Protein AF-A0A395HCI5-F1 (afdb_monomer_lite)

InterPro domains:
  IPR014030 Beta-ketoacyl synthase-like, N-terminal domain [PF00109] (26-85)
  IPR016039 Thiolase-like [G3DSA:3.40.47.10] (23-93)
  IPR016039 Thiolase-like [SSF53901] (26-80)
  IPR050091 Polyketide and Nonribosomal Peptide Biosynthesis Enzymes [PTHR43775] (27-81)

Structure (mmCIF, N/CA/C/O backbone):
data_AF-A0A395HCI5-F1
#
_entry.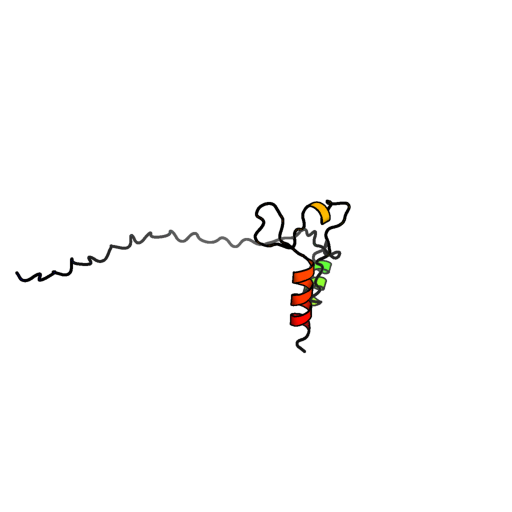id   AF-A0A395HCI5-F1
#
loop_
_atom_site.group_PDB
_atom_site.id
_atom_site.type_symbol
_atom_site.label_atom_id
_atom_site.label_alt_id
_atom_site.label_comp_id
_atom_site.label_asym_id
_atom_site.label_entity_id
_atom_site.label_seq_id
_atom_site.pdbx_PDB_ins_code
_atom_site.Cartn_x
_atom_site.Cartn_y
_atom_site.Cartn_z
_atom_site.occupancy
_atom_site.B_iso_or_equiv
_atom_site.auth_seq_id
_atom_site.auth_comp_id
_atom_site.auth_asym_id
_atom_site.auth_atom_id
_atom_site.pdbx_PDB_model_num
ATOM 1 N N . MET A 1 1 ? 12.997 -51.568 54.921 1.00 44.31 1 MET A N 1
ATOM 2 C CA . MET A 1 1 ? 13.385 -50.276 54.321 1.00 44.31 1 MET A CA 1
ATOM 3 C C . MET A 1 1 ? 12.325 -49.968 53.288 1.00 44.31 1 MET A C 1
ATOM 5 O O . MET A 1 1 ? 12.380 -50.505 52.194 1.00 44.31 1 MET A O 1
ATOM 9 N N . ASP A 1 2 ? 11.294 -49.250 53.714 1.00 44.75 2 ASP A N 1
ATOM 10 C CA . ASP A 1 2 ? 10.086 -48.969 52.940 1.00 44.75 2 ASP A CA 1
ATOM 11 C C . ASP A 1 2 ? 10.108 -47.467 52.633 1.00 44.75 2 ASP A C 1
ATOM 13 O O . ASP A 1 2 ? 10.044 -46.645 53.548 1.00 44.75 2 ASP A O 1
ATOM 17 N N . LEU A 1 3 ? 10.354 -47.103 51.373 1.00 50.44 3 LEU A N 1
ATOM 18 C CA . LEU A 1 3 ? 10.359 -45.711 50.922 1.00 50.44 3 LEU A CA 1
ATOM 19 C C . LEU A 1 3 ? 8.930 -45.321 50.532 1.00 50.44 3 LEU A C 1
ATOM 21 O O . LEU A 1 3 ? 8.613 -45.154 49.357 1.00 50.44 3 LEU A O 1
ATOM 25 N N . SER A 1 4 ? 8.069 -45.174 51.541 1.00 53.56 4 SER A N 1
ATOM 26 C CA . SER A 1 4 ? 6.770 -44.515 51.408 1.00 53.56 4 SER A CA 1
ATOM 27 C C . SER A 1 4 ? 7.006 -43.020 51.174 1.00 53.56 4 SER A C 1
ATOM 29 O O . SER A 1 4 ? 7.207 -42.233 52.099 1.00 53.56 4 SER A O 1
ATOM 31 N N . SER A 1 5 ? 7.097 -42.645 49.898 1.00 58.97 5 SER A N 1
ATOM 32 C CA . SER A 1 5 ? 7.238 -41.262 49.454 1.00 58.97 5 SER A CA 1
ATOM 33 C C . SER A 1 5 ? 5.872 -40.580 49.551 1.00 58.97 5 SER A C 1
ATOM 35 O O . SER A 1 5 ? 4.979 -40.822 48.741 1.00 58.97 5 SER A O 1
ATOM 37 N N . ALA A 1 6 ? 5.684 -39.768 50.590 1.00 57.91 6 ALA A N 1
ATOM 38 C CA . ALA A 1 6 ? 4.512 -38.915 50.729 1.00 57.91 6 ALA A CA 1
ATOM 39 C C . ALA A 1 6 ? 4.488 -37.881 49.585 1.00 57.91 6 ALA A C 1
ATOM 41 O O . ALA A 1 6 ? 5.503 -37.212 49.369 1.00 57.91 6 ALA A O 1
ATOM 42 N N . PRO A 1 7 ? 3.368 -37.689 48.861 1.00 54.69 7 PRO A N 1
ATOM 43 C CA . PRO A 1 7 ? 3.268 -36.576 47.933 1.00 54.69 7 PRO A CA 1
ATOM 44 C C . PRO A 1 7 ? 3.218 -35.281 48.746 1.00 54.69 7 PRO A C 1
ATOM 46 O O . PRO A 1 7 ? 2.261 -35.004 49.469 1.00 54.69 7 PRO A O 1
ATOM 49 N N . MET A 1 8 ? 4.296 -34.505 48.645 1.00 48.47 8 MET A N 1
ATOM 50 C CA . MET A 1 8 ? 4.367 -33.120 49.092 1.00 48.47 8 MET A CA 1
ATOM 51 C C . MET A 1 8 ? 3.127 -32.380 48.579 1.00 48.47 8 MET A C 1
ATOM 53 O O . MET A 1 8 ? 2.855 -32.374 47.378 1.00 48.47 8 MET A O 1
ATOM 57 N N . GLY A 1 9 ? 2.362 -31.806 49.509 1.00 50.69 9 GLY A N 1
ATOM 58 C CA . GLY A 1 9 ? 1.147 -31.063 49.219 1.00 50.69 9 GLY A CA 1
ATOM 59 C C . GLY A 1 9 ? 1.404 -29.984 48.175 1.00 50.69 9 GLY A C 1
ATOM 60 O O . GLY A 1 9 ? 2.193 -29.064 48.381 1.00 50.69 9 GLY A O 1
ATOM 61 N N . ASN A 1 10 ? 0.711 -30.098 47.052 1.00 56.78 10 ASN A N 1
ATOM 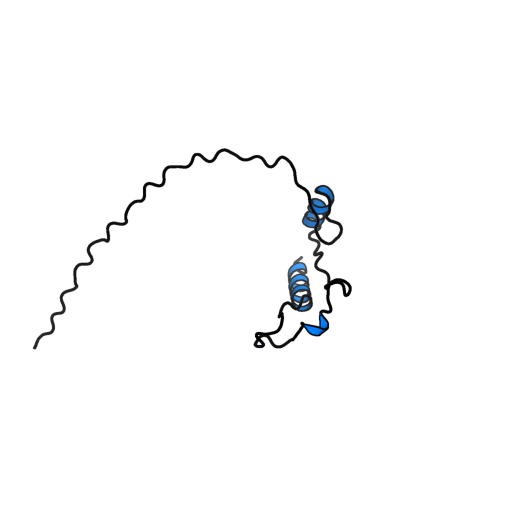62 C CA . ASN A 1 10 ? 0.531 -29.019 46.102 1.00 56.78 10 ASN A CA 1
ATOM 63 C C . ASN A 1 10 ? -0.501 -28.049 46.685 1.00 56.78 10 ASN A C 1
ATOM 65 O O . ASN A 1 10 ? -1.681 -28.075 46.346 1.00 56.78 10 ASN A O 1
ATOM 69 N N . SER A 1 11 ? -0.043 -27.178 47.588 1.00 63.81 11 SER A N 1
ATOM 70 C CA . SER A 1 11 ? -0.778 -25.955 47.901 1.00 63.81 11 SER A CA 1
ATOM 71 C C . SER A 1 11 ? -1.120 -25.268 46.576 1.00 63.81 11 SER A C 1
ATOM 73 O O . SER A 1 11 ? -0.215 -25.108 45.749 1.00 63.81 11 SER A O 1
ATOM 75 N N . PRO A 1 12 ? -2.374 -24.853 46.332 1.00 59.50 12 PRO A N 1
ATOM 76 C CA . PRO A 1 12 ? -2.644 -23.998 45.193 1.00 59.50 12 PRO A CA 1
ATOM 77 C C . PRO A 1 12 ? -1.795 -22.744 45.395 1.00 59.50 12 PRO A C 1
ATOM 79 O O . PRO A 1 12 ? -1.961 -22.029 46.385 1.00 59.50 12 PRO A O 1
ATOM 82 N N . GLN A 1 13 ? -0.832 -22.505 44.502 1.00 58.22 13 GLN A N 1
ATOM 83 C CA . GLN A 1 13 ? -0.223 -21.189 44.391 1.00 58.22 13 GLN A CA 1
ATOM 84 C C . GLN A 1 13 ? -1.390 -20.227 44.205 1.00 58.22 13 GLN A C 1
ATOM 86 O O . GLN A 1 13 ? -2.068 -20.284 43.179 1.00 58.22 13 GLN A O 1
ATOM 91 N N . SER A 1 14 ? -1.659 -19.402 45.221 1.00 62.88 14 SER A N 1
ATOM 92 C CA . SER A 1 14 ? -2.536 -18.250 45.078 1.00 62.88 14 SER A CA 1
ATOM 93 C C . SER A 1 14 ? -2.014 -17.466 43.888 1.00 62.88 14 SER A C 1
ATOM 95 O O . SER A 1 14 ? -1.003 -16.769 43.992 1.00 62.88 14 SER A O 1
ATOM 97 N N . ALA A 1 15 ? -2.675 -17.630 42.744 1.00 63.19 15 ALA A N 1
ATOM 98 C CA . ALA A 1 15 ? -2.505 -16.744 41.620 1.00 63.19 15 ALA A CA 1
ATOM 99 C C . ALA A 1 15 ? -2.821 -15.358 42.172 1.00 63.19 15 ALA A C 1
ATOM 101 O O . ALA A 1 15 ? -3.938 -15.098 42.623 1.00 63.19 15 ALA A O 1
ATOM 102 N N . LEU A 1 16 ? -1.803 -14.505 42.239 1.00 60.19 16 LEU A N 1
ATOM 103 C CA . LEU A 1 16 ? -1.985 -13.101 42.549 1.00 60.19 16 LEU A CA 1
ATOM 104 C C . LEU A 1 16 ? -2.952 -12.569 41.492 1.00 60.19 16 LEU A C 1
ATOM 106 O O . LEU A 1 16 ? -2.579 -12.404 40.332 1.00 60.19 16 LEU A O 1
ATOM 110 N N . SER A 1 17 ? -4.214 -12.383 41.876 1.00 66.31 17 SER A N 1
ATOM 111 C CA . SER A 1 17 ? -5.200 -11.753 41.014 1.00 66.31 17 SER A CA 1
ATOM 112 C C . SER A 1 17 ? -4.822 -10.283 40.940 1.00 66.31 17 SER A C 1
ATOM 114 O O . SER A 1 17 ? -5.137 -9.491 41.829 1.00 66.31 17 SER A O 1
ATOM 116 N N . LEU A 1 18 ? -4.039 -9.939 39.921 1.00 65.06 18 LEU A N 1
ATOM 117 C CA . LEU A 1 18 ? -3.799 -8.557 39.556 1.00 65.06 18 LEU A CA 1
ATOM 118 C C . LEU A 1 18 ? -5.125 -8.033 39.020 1.00 65.06 18 LEU A C 1
ATOM 120 O O . LEU A 1 18 ? -5.516 -8.335 37.893 1.00 65.06 18 LEU A O 1
ATOM 124 N N . SER A 1 19 ? -5.832 -7.268 39.845 1.00 63.50 19 SER A N 1
ATOM 125 C CA . SER A 1 19 ? -6.944 -6.443 39.396 1.00 63.50 19 SER A CA 1
ATOM 126 C C . SER A 1 19 ? -6.387 -5.441 38.389 1.00 63.50 19 SER A C 1
ATOM 128 O O . SER A 1 19 ? -5.890 -4.379 38.763 1.00 63.50 19 SER A O 1
ATOM 130 N N . ALA A 1 20 ? -6.401 -5.798 37.107 1.00 67.81 20 ALA A N 1
ATOM 131 C CA . ALA A 1 20 ? -6.149 -4.842 36.049 1.00 67.81 20 ALA A CA 1
ATOM 132 C C . ALA A 1 20 ? -7.278 -3.812 36.122 1.00 67.81 20 ALA A C 1
ATOM 134 O O . ALA A 1 20 ? -8.445 -4.144 35.907 1.00 67.81 20 ALA A O 1
ATOM 135 N N . THR A 1 21 ? -6.946 -2.572 36.480 1.00 72.19 21 THR A N 1
ATOM 136 C CA . THR A 1 21 ? -7.880 -1.456 36.351 1.00 72.19 21 THR A CA 1
ATOM 137 C C . THR A 1 21 ? -8.358 -1.441 34.901 1.00 72.19 21 THR A C 1
ATOM 139 O O . THR A 1 21 ? -7.506 -1.400 34.008 1.00 72.19 21 THR A O 1
ATOM 142 N N . PRO A 1 22 ? -9.672 -1.513 34.625 1.00 68.38 22 PRO A N 1
ATOM 143 C CA . PRO A 1 22 ? -10.152 -1.419 33.260 1.00 68.38 22 PRO A CA 1
ATOM 144 C C . PRO A 1 22 ? -9.776 -0.033 32.740 1.00 68.38 22 PRO A C 1
ATOM 146 O O . PRO A 1 22 ? -10.339 0.979 33.155 1.00 68.38 22 PRO A O 1
ATOM 149 N N . ILE A 1 23 ? -8.771 0.015 31.868 1.00 73.75 23 ILE A N 1
ATOM 150 C CA . ILE A 1 23 ? -8.454 1.212 31.103 1.00 73.75 23 ILE A CA 1
ATOM 151 C C . ILE A 1 23 ? -9.653 1.394 30.180 1.00 73.75 23 ILE A C 1
ATOM 153 O O . ILE A 1 23 ? -9.881 0.572 29.290 1.00 73.75 23 ILE A O 1
ATOM 157 N N . ALA A 1 24 ? -10.467 2.417 30.433 1.00 74.62 24 ALA A N 1
ATOM 158 C CA . ALA A 1 24 ? -11.499 2.809 29.492 1.00 74.62 24 ALA A CA 1
ATOM 159 C C . ALA A 1 24 ? -10.790 3.191 28.186 1.00 74.62 24 ALA A C 1
ATOM 161 O O . ALA A 1 24 ? -10.062 4.180 28.135 1.00 74.62 24 ALA A O 1
ATOM 162 N N . LEU A 1 25 ? -10.925 2.347 27.164 1.00 79.25 25 LEU A N 1
ATOM 163 C CA . LEU A 1 25 ? -10.334 2.582 25.855 1.00 79.25 25 LEU A CA 1
ATOM 164 C C . LEU A 1 25 ? -11.134 3.694 25.180 1.00 79.25 25 LEU A C 1
ATOM 166 O O . LEU A 1 25 ? -12.233 3.456 24.678 1.00 79.25 25 LEU A O 1
ATOM 170 N N . GLU A 1 26 ? -10.600 4.913 25.200 1.00 86.88 26 GLU A N 1
ATOM 171 C CA . GLU A 1 26 ? -11.139 5.999 24.388 1.00 86.88 26 GLU A CA 1
ATOM 172 C C . GLU A 1 26 ? -11.009 5.617 22.902 1.00 86.88 26 GLU A C 1
ATOM 174 O O . GLU A 1 26 ? -9.914 5.258 22.455 1.00 86.88 26 GLU A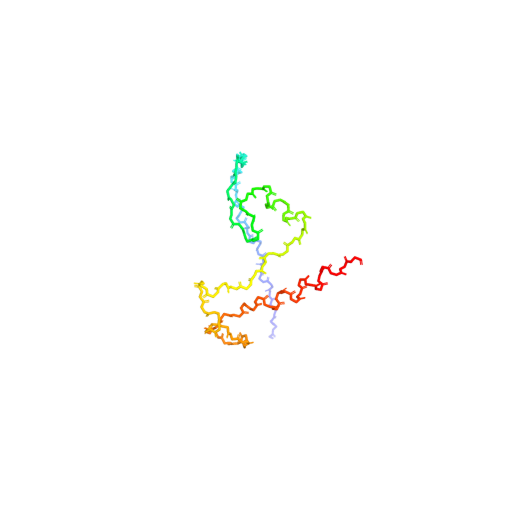 O 1
ATOM 179 N N . PRO A 1 27 ? -12.103 5.646 22.118 1.00 89.25 27 PRO A N 1
ATOM 180 C CA . PRO A 1 27 ? -12.039 5.316 20.702 1.00 89.25 27 PRO A CA 1
ATOM 181 C C . PRO A 1 27 ? -11.143 6.303 19.949 1.00 89.25 27 PRO A C 1
ATOM 183 O O . PRO A 1 27 ? -11.410 7.504 19.922 1.00 89.25 27 PRO A O 1
ATOM 186 N N . VAL A 1 28 ? -10.103 5.792 19.289 1.00 88.69 28 VAL A N 1
ATOM 187 C CA . VAL A 1 28 ? -9.239 6.592 18.414 1.00 88.69 28 VAL A CA 1
ATOM 188 C C . VAL A 1 28 ? -9.736 6.483 16.978 1.00 88.69 28 VAL A C 1
ATOM 190 O O . VAL A 1 28 ? -9.822 5.389 16.420 1.00 88.69 28 VAL A O 1
ATOM 193 N N . ALA A 1 29 ? -10.038 7.625 16.366 1.00 93.19 29 ALA A N 1
ATOM 194 C CA . ALA A 1 29 ? -10.396 7.700 14.957 1.00 93.19 29 ALA A CA 1
ATOM 195 C C . ALA A 1 29 ? -9.151 7.931 14.086 1.00 93.19 29 ALA A C 1
ATOM 197 O O . ALA A 1 29 ? -8.357 8.836 14.343 1.00 93.19 29 ALA A O 1
ATOM 198 N N . VAL A 1 30 ? -9.014 7.150 13.013 1.00 89.44 30 VAL A N 1
ATOM 199 C CA . VAL A 1 30 ? -8.035 7.413 11.950 1.00 89.44 30 VAL A CA 1
ATOM 200 C C . VAL A 1 30 ? -8.665 8.389 10.963 1.00 89.44 30 VAL A C 1
ATOM 202 O O . VAL A 1 30 ? -9.580 8.031 10.228 1.00 89.44 30 VAL A O 1
ATOM 205 N N . VAL A 1 31 ? -8.189 9.633 10.961 1.00 94.56 31 VAL A N 1
ATOM 206 C CA . VAL A 1 31 ? -8.741 10.713 10.119 1.00 94.56 31 VAL A CA 1
ATOM 207 C C . VAL A 1 31 ? -8.097 10.801 8.733 1.00 94.56 31 VAL A C 1
ATOM 209 O O . VAL A 1 31 ? -8.612 11.491 7.860 1.00 94.56 31 VAL A O 1
ATOM 212 N N . GLY A 1 32 ? -6.980 10.107 8.511 1.00 91.88 32 GLY A N 1
ATOM 213 C CA . GLY A 1 32 ? -6.282 10.096 7.230 1.00 91.88 32 GLY A CA 1
ATOM 214 C C . GLY A 1 32 ? -5.044 9.206 7.244 1.00 91.88 32 GLY A C 1
ATOM 215 O O . GLY A 1 32 ? -4.571 8.801 8.307 1.00 91.88 32 GLY A O 1
ATOM 216 N N . ILE A 1 33 ? -4.530 8.907 6.050 1.00 92.38 33 ILE A N 1
ATOM 217 C CA . ILE A 1 33 ? -3.329 8.096 5.822 1.00 92.38 33 ILE A CA 1
ATOM 218 C C . ILE A 1 33 ? -2.482 8.724 4.708 1.00 92.38 33 ILE A C 1
ATOM 220 O O . ILE A 1 33 ? -3.020 9.334 3.787 1.00 92.38 33 ILE A O 1
ATOM 224 N N . ALA A 1 34 ? -1.165 8.546 4.776 1.00 92.81 34 ALA A N 1
ATOM 225 C CA . ALA A 1 34 ? -0.229 8.866 3.702 1.00 92.81 34 ALA A CA 1
ATOM 226 C C . ALA A 1 34 ? 0.590 7.609 3.397 1.00 92.81 34 ALA A C 1
ATOM 228 O O . ALA A 1 34 ? 1.054 6.937 4.320 1.00 92.81 34 ALA A O 1
ATOM 229 N N . LEU A 1 35 ? 0.720 7.263 2.116 1.00 91.50 35 LEU A N 1
ATOM 230 C CA . LEU A 1 35 ? 1.184 5.948 1.681 1.00 91.50 35 LEU A CA 1
ATOM 231 C C . LEU A 1 35 ? 2.352 6.075 0.699 1.00 91.50 35 LEU A C 1
ATOM 233 O O . LEU A 1 35 ? 2.436 7.024 -0.074 1.00 91.50 35 LEU A O 1
ATOM 237 N N . LYS A 1 36 ? 3.264 5.101 0.730 1.00 91.25 36 LYS A N 1
ATOM 238 C CA . LYS A 1 36 ? 4.341 4.967 -0.257 1.00 91.25 36 LYS A CA 1
ATOM 239 C C . LYS A 1 36 ? 4.687 3.488 -0.412 1.00 91.25 36 LYS A C 1
ATOM 241 O O . LYS A 1 36 ? 5.628 2.992 0.205 1.00 91.25 36 LYS A O 1
ATOM 246 N N . PHE A 1 37 ? 3.869 2.779 -1.186 1.00 90.19 37 PHE A N 1
ATOM 247 C CA . PHE A 1 37 ? 4.008 1.341 -1.423 1.00 90.19 37 PHE A CA 1
ATOM 248 C C . PHE A 1 37 ? 4.559 1.044 -2.826 1.00 90.19 37 PHE A C 1
ATOM 250 O O . PHE A 1 37 ? 4.416 1.866 -3.735 1.00 90.19 37 PHE A O 1
ATOM 257 N N . PRO A 1 38 ? 5.202 -0.124 -3.022 1.00 88.31 38 PRO A N 1
ATOM 258 C CA . PRO A 1 38 ? 5.662 -0.561 -4.337 1.00 88.31 38 PRO A CA 1
ATOM 259 C C . PRO A 1 38 ? 4.497 -0.793 -5.310 1.00 88.31 38 PRO A C 1
ATOM 261 O O . PRO A 1 38 ? 3.408 -1.207 -4.910 1.00 88.31 38 PRO A O 1
ATOM 264 N N . GLY A 1 39 ? 4.764 -0.583 -6.602 1.00 87.94 39 GLY A N 1
ATOM 265 C CA . GLY A 1 39 ? 3.777 -0.719 -7.679 1.00 87.94 39 GLY A CA 1
ATOM 266 C C . GLY A 1 39 ? 2.787 0.443 -7.763 1.00 87.94 39 GLY A C 1
ATOM 267 O O . GLY A 1 39 ? 1.599 0.208 -7.971 1.00 87.94 39 GLY A O 1
ATOM 268 N N . ASP A 1 40 ? 3.297 1.666 -7.592 1.00 87.62 40 ASP A N 1
ATOM 269 C CA . ASP A 1 40 ? 2.572 2.935 -7.762 1.00 87.62 40 ASP A CA 1
ATOM 270 C C . ASP A 1 40 ? 1.370 3.116 -6.816 1.00 87.62 40 ASP A C 1
ATOM 272 O O . ASP A 1 40 ? 0.412 3.822 -7.115 1.00 87.62 40 ASP A O 1
ATOM 276 N N . ALA A 1 41 ? 1.420 2.479 -5.641 1.00 93.25 41 ALA A N 1
ATOM 277 C CA . ALA A 1 41 ? 0.426 2.624 -4.579 1.00 93.25 41 ALA A CA 1
ATOM 278 C C . ALA A 1 41 ? 0.839 3.724 -3.581 1.00 93.25 41 ALA A C 1
ATOM 280 O O . ALA A 1 41 ? 1.116 3.473 -2.405 1.00 93.25 41 ALA A O 1
ATOM 281 N N . ASP A 1 42 ? 0.925 4.959 -4.071 1.00 94.69 42 ASP A N 1
ATOM 282 C CA . ASP A 1 42 ? 1.261 6.160 -3.292 1.00 94.69 42 ASP A CA 1
ATOM 283 C C . ASP A 1 42 ? 0.032 6.987 -2.865 1.00 94.69 42 ASP A C 1
ATOM 285 O O . ASP A 1 42 ? 0.148 7.947 -2.104 1.00 94.69 42 ASP A O 1
ATOM 289 N N . THR A 1 43 ? -1.162 6.568 -3.286 1.00 94.31 43 THR A N 1
ATOM 290 C CA . THR A 1 43 ? -2.452 7.152 -2.899 1.00 94.31 43 THR A CA 1
ATOM 291 C C . THR A 1 43 ? -3.366 6.092 -2.273 1.00 94.31 43 THR A C 1
ATOM 293 O O . THR A 1 43 ? -3.233 4.903 -2.591 1.00 94.31 43 THR A O 1
ATOM 296 N N . PRO A 1 44 ? -4.308 6.478 -1.388 1.00 94.25 44 PRO A N 1
ATOM 297 C CA . PRO A 1 44 ? -5.294 5.553 -0.823 1.00 94.25 44 PRO A CA 1
ATOM 298 C C . PRO A 1 44 ? -6.085 4.789 -1.892 1.00 94.25 44 PRO A C 1
ATOM 300 O O . PRO A 1 44 ? -6.309 3.586 -1.760 1.00 94.25 44 PRO A O 1
ATOM 303 N N . GLU A 1 45 ? -6.462 5.465 -2.978 1.00 94.38 45 GLU A N 1
ATOM 304 C CA . GLU A 1 45 ? -7.222 4.890 -4.086 1.00 94.38 45 GLU A CA 1
ATOM 305 C C . GLU A 1 45 ? -6.397 3.847 -4.846 1.00 94.38 45 GLU A C 1
ATOM 307 O O . GLU A 1 45 ? -6.884 2.744 -5.112 1.00 94.38 45 GLU A O 1
ATOM 312 N N . ALA A 1 46 ? -5.135 4.162 -5.164 1.00 94.31 46 ALA A N 1
ATOM 313 C CA . ALA A 1 46 ? -4.237 3.226 -5.836 1.00 94.31 46 ALA A CA 1
ATOM 314 C C . ALA A 1 46 ? -3.936 2.003 -4.958 1.00 94.31 46 ALA A C 1
ATOM 316 O O . ALA A 1 46 ? -3.925 0.874 -5.453 1.00 94.31 46 ALA A O 1
ATOM 317 N N . PHE A 1 47 ? -3.757 2.208 -3.651 1.00 93.31 47 PHE A N 1
ATOM 318 C CA . PHE A 1 47 ? -3.554 1.128 -2.690 1.00 93.31 47 PHE A CA 1
ATOM 319 C C . PHE 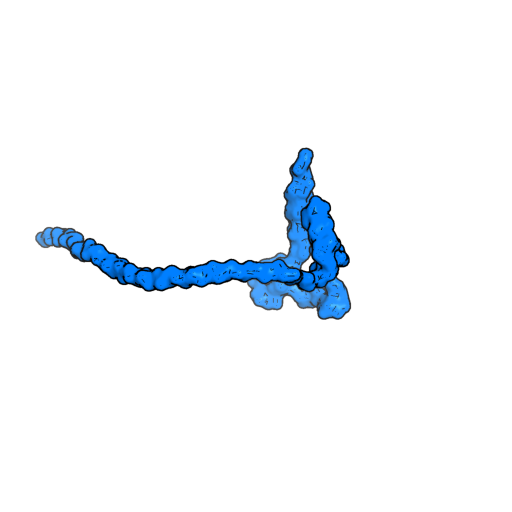A 1 47 ? -4.768 0.195 -2.598 1.00 93.31 47 PHE A C 1
ATOM 321 O O . PHE A 1 47 ? -4.620 -1.022 -2.710 1.00 93.31 47 PHE A O 1
ATOM 328 N N . TRP A 1 48 ? -5.981 0.737 -2.475 1.00 94.12 48 TRP A N 1
ATOM 329 C CA . TRP A 1 48 ? -7.202 -0.076 -2.477 1.00 94.12 48 TRP A CA 1
ATOM 330 C C . TRP A 1 48 ? -7.424 -0.816 -3.783 1.00 94.12 48 TRP A C 1
ATOM 332 O O . TRP A 1 48 ? -7.775 -1.995 -3.753 1.00 94.12 48 TRP A O 1
ATOM 342 N N . LYS A 1 49 ? -7.147 -0.184 -4.924 1.00 94.75 49 LYS A N 1
ATOM 343 C CA . LYS A 1 49 ? -7.201 -0.873 -6.212 1.00 94.75 49 LYS A CA 1
ATOM 344 C C . LYS A 1 49 ? -6.211 -2.041 -6.268 1.00 94.75 49 LYS A C 1
ATOM 346 O O . LYS A 1 49 ? -6.581 -3.121 -6.710 1.00 94.75 49 LYS A O 1
ATOM 351 N N . LEU A 1 50 ? -4.980 -1.852 -5.789 1.00 93.19 50 LEU A N 1
ATOM 352 C CA . LEU A 1 50 ? -3.963 -2.906 -5.742 1.00 93.19 50 LEU A CA 1
ATOM 353 C C . LEU A 1 50 ? -4.432 -4.119 -4.927 1.00 93.19 50 LEU A C 1
ATOM 355 O O . LEU A 1 50 ? -4.252 -5.251 -5.380 1.00 93.19 50 LEU A O 1
ATOM 359 N N . LEU A 1 51 ? -5.052 -3.888 -3.765 1.00 92.94 51 LEU A N 1
ATOM 360 C CA . LEU A 1 51 ? -5.580 -4.966 -2.925 1.00 92.94 51 LEU A CA 1
ATOM 361 C C . LEU A 1 51 ? -6.766 -5.685 -3.567 1.00 92.94 51 LEU A C 1
ATOM 363 O O . LEU A 1 51 ? -6.807 -6.912 -3.553 1.00 92.94 51 LEU A O 1
ATOM 367 N N . LEU A 1 52 ? -7.712 -4.936 -4.141 1.00 95.75 52 LEU A N 1
ATOM 368 C CA . LEU A 1 52 ? -8.872 -5.507 -4.830 1.00 95.75 52 LEU A CA 1
ATOM 369 C C . LEU A 1 52 ? -8.456 -6.338 -6.048 1.00 95.75 52 LEU A C 1
ATOM 371 O O . LEU A 1 52 ? -9.032 -7.395 -6.294 1.00 95.75 52 LEU A O 1
ATOM 375 N N . ASP A 1 53 ? -7.430 -5.889 -6.772 1.00 93.88 53 ASP A N 1
ATOM 376 C CA . ASP A 1 53 ? -6.864 -6.609 -7.913 1.00 93.88 53 ASP A CA 1
ATOM 377 C C . ASP A 1 53 ? -5.994 -7.815 -7.484 1.00 93.88 53 ASP A C 1
ATOM 379 O O . ASP A 1 53 ? -5.559 -8.583 -8.342 1.00 93.88 53 ASP A O 1
ATOM 383 N N . GLY A 1 54 ? -5.686 -7.975 -6.187 1.00 91.25 54 GLY A N 1
ATOM 384 C CA . GLY A 1 54 ? -4.846 -9.064 -5.669 1.00 91.25 54 GLY A CA 1
ATOM 385 C C . GLY A 1 54 ? -3.417 -9.068 -6.223 1.00 91.25 54 GLY A C 1
ATOM 386 O O . GLY A 1 54 ? -2.794 -10.123 -6.345 1.00 91.25 54 GLY A O 1
ATOM 387 N N . ARG A 1 55 ? -2.892 -7.904 -6.623 1.00 91.31 55 ARG A N 1
ATOM 388 C CA . ARG A 1 55 ? -1.610 -7.810 -7.336 1.00 91.31 55 ARG A CA 1
ATOM 389 C C . ARG A 1 55 ? -0.423 -7.904 -6.380 1.00 91.31 55 ARG A C 1
ATOM 391 O O . ARG A 1 55 ? -0.333 -7.160 -5.408 1.00 91.31 55 ARG A O 1
ATOM 398 N N . CYS A 1 56 ? 0.546 -8.750 -6.723 1.00 87.88 56 CYS A N 1
ATOM 399 C CA . CYS A 1 56 ? 1.855 -8.773 -6.074 1.00 87.88 56 CYS A CA 1
ATOM 400 C C . CYS A 1 56 ? 2.787 -7.747 -6.730 1.00 87.88 56 CYS A C 1
ATOM 402 O O . CYS A 1 56 ? 3.033 -7.814 -7.934 1.00 87.88 56 CYS A O 1
ATOM 404 N N . THR A 1 57 ? 3.321 -6.812 -5.944 1.00 90.62 57 THR A N 1
ATOM 405 C CA . THR A 1 57 ? 4.242 -5.762 -6.421 1.00 90.62 57 THR A CA 1
ATOM 406 C C . THR A 1 57 ? 5.676 -5.959 -5.939 1.00 90.62 57 THR A C 1
ATOM 408 O O . THR A 1 57 ? 6.493 -5.044 -6.006 1.00 90.62 57 THR A O 1
ATOM 411 N N . VAL A 1 58 ? 6.007 -7.167 -5.474 1.00 87.75 58 VAL A N 1
ATOM 412 C CA . VAL A 1 58 ? 7.371 -7.531 -5.084 1.00 87.75 58 VAL A CA 1
ATOM 413 C C . VAL A 1 58 ? 8.261 -7.564 -6.326 1.00 87.75 58 VAL A C 1
ATOM 415 O O . VAL A 1 58 ? 8.110 -8.418 -7.203 1.00 87.75 58 VAL A O 1
ATOM 418 N N . THR A 1 59 ? 9.213 -6.639 -6.386 1.00 83.94 59 THR A N 1
ATOM 419 C CA . THR A 1 59 ? 10.235 -6.575 -7.433 1.00 83.94 59 THR A CA 1
ATOM 420 C C . THR A 1 59 ? 11.588 -7.005 -6.892 1.00 83.94 59 THR A C 1
ATOM 422 O O . THR A 1 59 ? 11.814 -7.028 -5.682 1.00 83.94 59 THR A O 1
ATOM 425 N N . ASP A 1 60 ? 12.508 -7.315 -7.801 1.00 82.56 60 ASP A N 1
ATOM 426 C CA . ASP A 1 60 ? 13.903 -7.499 -7.415 1.00 82.56 60 ASP A CA 1
ATOM 427 C C . ASP A 1 60 ? 14.469 -6.164 -6.914 1.00 82.56 60 ASP A C 1
ATOM 429 O O . ASP A 1 60 ? 13.948 -5.087 -7.236 1.00 82.56 60 ASP A O 1
ATOM 433 N N . VAL A 1 61 ? 15.509 -6.227 -6.081 1.00 83.31 61 VAL A N 1
ATOM 434 C CA . VAL A 1 61 ? 16.096 -5.006 -5.526 1.00 83.31 61 VAL A CA 1
ATOM 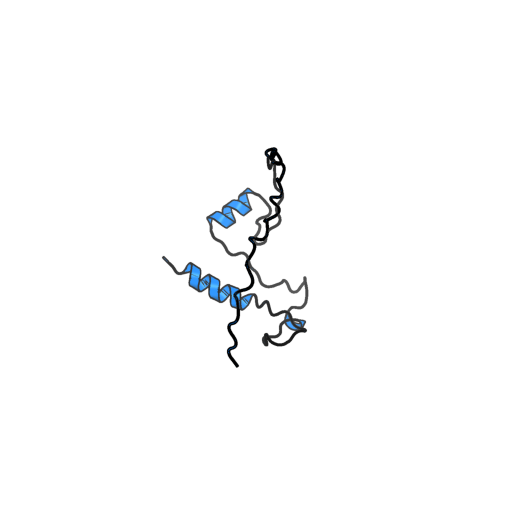435 C C . VAL A 1 61 ? 16.764 -4.220 -6.660 1.00 83.31 61 VAL A C 1
ATOM 437 O O . VAL A 1 61 ? 17.599 -4.785 -7.371 1.00 83.31 61 VAL A O 1
ATOM 440 N N . PRO A 1 62 ? 16.440 -2.925 -6.835 1.00 82.75 62 PRO A N 1
ATOM 441 C CA . PRO A 1 62 ? 17.082 -2.101 -7.848 1.00 82.75 62 PRO A CA 1
ATOM 442 C C . PRO A 1 62 ? 18.607 -2.070 -7.655 1.00 82.75 62 PRO A C 1
ATOM 444 O O . PRO A 1 62 ? 19.059 -1.885 -6.521 1.00 82.75 62 PRO A O 1
ATOM 447 N N . PRO A 1 63 ? 19.408 -2.178 -8.733 1.00 79.94 63 PRO A N 1
ATOM 448 C CA . PRO A 1 63 ? 20.871 -2.192 -8.637 1.00 79.94 63 PRO A CA 1
ATOM 449 C C . PRO A 1 63 ? 21.444 -0.880 -8.083 1.00 79.94 63 PRO A C 1
ATOM 451 O O . PRO A 1 63 ? 22.532 -0.875 -7.517 1.00 79.94 63 PRO A O 1
ATOM 454 N N . ASP A 1 64 ? 20.688 0.213 -8.211 1.00 85.44 64 ASP A N 1
ATOM 455 C CA . ASP A 1 64 ? 21.000 1.528 -7.646 1.00 85.44 64 ASP A CA 1
ATOM 456 C C . ASP A 1 64 ? 20.905 1.562 -6.108 1.00 85.44 64 ASP A C 1
ATOM 458 O O . ASP A 1 64 ? 21.576 2.361 -5.462 1.00 85.44 64 ASP A O 1
ATOM 462 N N . ARG A 1 65 ? 20.120 0.666 -5.485 1.00 84.31 65 ARG A N 1
ATOM 463 C CA . ARG A 1 65 ? 19.987 0.627 -4.020 1.00 84.31 65 ARG A CA 1
ATOM 464 C C . ARG A 1 65 ? 21.216 -0.001 -3.365 1.00 84.31 65 ARG A C 1
ATOM 466 O O . ARG A 1 65 ? 21.770 0.562 -2.425 1.00 84.31 65 ARG A O 1
ATOM 473 N N . TRP A 1 66 ? 21.590 -1.194 -3.831 1.00 79.75 66 TRP A N 1
ATOM 474 C CA . TRP A 1 66 ? 22.793 -1.926 -3.433 1.00 79.75 66 TRP A CA 1
ATOM 475 C C . TRP A 1 66 ? 23.047 -3.121 -4.358 1.00 79.75 66 TRP A C 1
ATOM 477 O O . TRP A 1 66 ? 22.134 -3.646 -4.999 1.00 79.75 66 TRP A O 1
ATOM 487 N N . ASN A 1 67 ? 24.289 -3.611 -4.378 1.00 76.88 67 ASN A N 1
ATOM 488 C CA . ASN A 1 67 ? 24.664 -4.779 -5.170 1.00 76.88 67 ASN A CA 1
ATOM 489 C C . ASN A 1 67 ? 24.230 -6.086 -4.483 1.00 76.88 67 ASN A C 1
ATOM 491 O O . ASN A 1 67 ? 24.905 -6.586 -3.588 1.00 76.88 67 ASN A O 1
ATOM 495 N N . VAL A 1 68 ? 23.103 -6.652 -4.920 1.00 69.81 68 VAL A N 1
ATOM 496 C CA . VAL A 1 68 ? 22.540 -7.905 -4.377 1.00 69.81 68 VAL A CA 1
ATOM 497 C C . VAL A 1 68 ? 23.477 -9.099 -4.573 1.00 69.81 68 VAL A C 1
ATOM 499 O O . VAL A 1 68 ? 23.558 -9.959 -3.701 1.00 69.81 68 VAL A O 1
ATOM 502 N N . ASN A 1 69 ? 24.229 -9.136 -5.676 1.00 67.25 69 ASN A N 1
ATOM 503 C CA . ASN A 1 69 ? 25.113 -10.256 -6.008 1.00 67.25 69 ASN A CA 1
ATOM 504 C C . ASN A 1 69 ? 26.286 -10.398 -5.023 1.00 67.25 69 ASN A C 1
ATOM 506 O O . ASN A 1 69 ? 26.901 -11.453 -4.940 1.00 67.25 69 ASN A O 1
ATOM 510 N N . THR A 1 70 ? 26.604 -9.343 -4.269 1.00 65.31 70 THR A N 1
ATOM 511 C CA . THR A 1 70 ? 27.637 -9.378 -3.225 1.00 65.31 70 THR A CA 1
ATOM 512 C C . THR A 1 70 ? 27.139 -9.992 -1.911 1.00 65.31 70 THR A C 1
ATOM 514 O O . THR A 1 70 ? 27.957 -10.444 -1.119 1.00 65.31 70 THR A O 1
ATOM 517 N N . PHE A 1 71 ? 25.823 -10.027 -1.672 1.00 65.56 71 PHE A N 1
ATOM 518 C CA . PHE A 1 71 ? 25.238 -10.422 -0.378 1.00 65.56 71 PHE A CA 1
ATOM 519 C C . PHE A 1 71 ? 24.307 -11.636 -0.442 1.00 65.56 71 PHE A C 1
ATOM 521 O O . PHE A 1 71 ? 23.891 -12.142 0.603 1.00 65.56 71 PHE A O 1
ATOM 528 N N . TYR A 1 72 ? 23.965 -12.088 -1.648 1.00 65.38 72 TYR A N 1
ATOM 529 C CA . TYR A 1 72 ? 23.190 -13.299 -1.858 1.00 65.38 72 TYR A CA 1
ATOM 530 C C . TYR A 1 72 ? 24.106 -14.524 -1.808 1.00 65.38 72 TYR A C 1
ATOM 532 O O . TYR A 1 72 ? 25.045 -14.639 -2.596 1.00 65.38 72 TYR A O 1
ATOM 540 N N . HIS A 1 73 ? 23.804 -15.456 -0.908 1.00 60.53 73 HIS A N 1
ATOM 541 C CA . HIS A 1 73 ? 24.426 -16.773 -0.880 1.00 60.53 73 HIS A CA 1
ATOM 542 C C . HIS A 1 73 ? 23.311 -17.828 -0.792 1.00 60.53 73 HIS A C 1
ATOM 544 O O . HIS A 1 73 ? 22.438 -17.696 0.062 1.00 60.53 73 HIS A O 1
ATOM 550 N N . PRO A 1 74 ? 23.308 -18.864 -1.649 1.00 64.94 74 PRO A N 1
ATOM 551 C CA . PRO A 1 74 ? 22.237 -19.866 -1.696 1.00 64.94 74 PRO A CA 1
ATOM 552 C C . PRO A 1 74 ? 22.277 -20.871 -0.530 1.00 64.94 74 PRO A C 1
ATOM 554 O O . PRO A 1 74 ? 21.366 -21.681 -0.394 1.00 64.94 74 PRO A O 1
ATOM 557 N N . ASP A 1 75 ? 23.343 -20.858 0.274 1.00 63.81 75 ASP A N 1
ATOM 558 C CA . ASP A 1 75 ? 23.528 -21.754 1.422 1.00 63.81 75 ASP A CA 1
ATOM 559 C C . ASP A 1 75 ? 22.910 -21.145 2.695 1.00 63.81 75 ASP A C 1
ATOM 561 O O . ASP A 1 75 ? 23.487 -20.180 3.209 1.00 63.81 75 ASP A O 1
ATOM 565 N N . PRO A 1 76 ? 21.792 -21.693 3.212 1.00 61.62 76 PRO A N 1
ATOM 566 C CA . PRO A 1 76 ? 21.082 -21.181 4.385 1.00 61.62 76 PRO A CA 1
ATOM 567 C C . PRO A 1 76 ? 21.882 -21.269 5.695 1.00 61.62 76 PRO A C 1
ATOM 569 O O . PRO A 1 76 ? 21.551 -20.574 6.656 1.00 61.62 76 PRO A O 1
ATOM 572 N N . ASP A 1 77 ? 22.944 -22.079 5.748 1.00 62.22 77 ASP A N 1
ATOM 573 C CA . ASP A 1 77 ? 23.723 -22.311 6.971 1.00 62.22 77 ASP A CA 1
ATOM 574 C C . ASP A 1 77 ? 24.853 -21.283 7.163 1.00 62.22 77 ASP A C 1
ATOM 576 O O . ASP A 1 77 ? 25.549 -21.263 8.186 1.00 62.22 77 ASP A O 1
ATOM 580 N N . ARG A 1 78 ? 25.027 -20.369 6.199 1.00 57.66 78 ARG A N 1
ATOM 581 C CA . ARG A 1 78 ? 26.041 -19.317 6.259 1.00 57.66 78 ARG A CA 1
ATOM 582 C C . ARG A 1 78 ? 25.518 -18.084 7.007 1.00 57.66 78 ARG A C 1
ATOM 584 O O . ARG A 1 78 ? 24.684 -17.330 6.516 1.00 57.66 78 ARG A O 1
ATOM 591 N N . HIS A 1 79 ? 26.041 -17.859 8.210 1.00 57.19 79 HIS A N 1
ATOM 592 C CA . HIS A 1 79 ? 25.582 -16.820 9.148 1.00 57.19 79 HIS A CA 1
ATOM 593 C C . HIS A 1 79 ? 25.926 -15.368 8.725 1.00 57.19 79 HIS A C 1
ATOM 595 O O . HIS A 1 79 ? 25.468 -14.415 9.356 1.00 57.19 79 HIS A O 1
ATOM 601 N N . ASP A 1 80 ? 26.750 -15.183 7.687 1.00 58.34 80 ASP A N 1
ATOM 602 C CA . ASP A 1 80 ? 27.232 -13.880 7.197 1.00 58.34 80 ASP A CA 1
ATOM 603 C C . ASP A 1 80 ? 26.469 -13.355 5.959 1.00 58.34 80 ASP A C 1
ATOM 605 O O . ASP A 1 80 ? 26.804 -12.287 5.447 1.00 58.34 80 ASP A O 1
ATOM 609 N N . SER A 1 81 ? 25.446 -14.078 5.483 1.00 51.72 81 SER A N 1
ATOM 610 C CA . SER A 1 81 ? 24.781 -13.820 4.199 1.00 51.72 81 SER A CA 1
ATOM 611 C C . SER A 1 81 ? 23.258 -13.710 4.346 1.00 51.72 81 SER A C 1
ATOM 613 O O . SER A 1 81 ? 22.643 -14.367 5.183 1.00 51.72 81 SER A O 1
ATOM 615 N N . SER A 1 82 ? 22.628 -12.838 3.553 1.00 50.41 82 SER A N 1
ATOM 616 C CA . SER A 1 82 ? 21.174 -12.634 3.603 1.00 50.41 82 SER A CA 1
ATOM 617 C C . SER A 1 82 ? 20.452 -13.682 2.750 1.00 50.41 82 SER A C 1
ATOM 619 O O . SER A 1 82 ? 20.522 -13.638 1.527 1.00 50.41 82 SER A O 1
ATOM 621 N N . HIS A 1 83 ? 19.700 -14.576 3.396 1.00 55.00 83 HIS A N 1
ATOM 622 C CA . HIS A 1 83 ? 18.975 -15.708 2.775 1.00 55.00 83 HIS A CA 1
ATOM 623 C C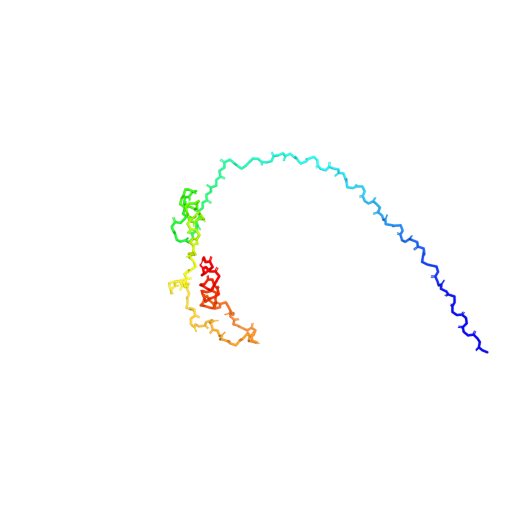 . HIS A 1 83 ? 17.671 -15.347 2.054 1.00 55.00 83 HIS A C 1
ATOM 625 O O . HIS A 1 83 ? 16.919 -16.223 1.633 1.00 55.00 83 HIS A O 1
ATOM 631 N N . GLN A 1 84 ? 17.337 -14.061 1.957 1.00 50.97 84 GLN A N 1
ATOM 632 C CA . GLN A 1 84 ? 16.080 -13.613 1.359 1.00 50.97 84 GLN A CA 1
ATOM 633 C C . GLN A 1 84 ? 16.199 -13.643 -0.170 1.00 50.97 84 GLN A C 1
ATOM 635 O O . GLN A 1 84 ? 16.421 -12.617 -0.813 1.00 50.97 84 GLN A O 1
ATOM 640 N N . ASP A 1 85 ? 16.055 -14.834 -0.750 1.00 56.28 85 ASP A N 1
ATOM 641 C CA . ASP A 1 85 ? 15.855 -14.984 -2.185 1.00 56.28 85 ASP A CA 1
ATOM 642 C C . ASP A 1 85 ? 14.429 -14.566 -2.561 1.00 56.28 85 ASP A C 1
ATOM 644 O O . ASP A 1 85 ? 13.459 -15.307 -2.364 1.00 56.28 85 ASP A O 1
ATOM 648 N N . ILE A 1 86 ? 14.292 -13.368 -3.124 1.00 56.50 86 ILE A N 1
ATOM 649 C CA . ILE A 1 86 ? 13.015 -12.867 -3.646 1.00 56.50 86 ILE A CA 1
ATOM 650 C C . ILE A 1 86 ? 12.460 -13.812 -4.737 1.00 56.50 86 ILE A C 1
ATOM 652 O O . ILE A 1 86 ? 11.240 -13.891 -4.915 1.00 56.50 86 ILE A O 1
ATOM 656 N N . MET A 1 87 ? 13.308 -14.596 -5.417 1.00 52.94 87 MET A N 1
ATOM 657 C CA . MET A 1 87 ? 12.874 -15.532 -6.459 1.00 52.94 87 MET A CA 1
ATOM 658 C C . MET A 1 87 ? 12.116 -16.742 -5.899 1.00 52.94 87 MET A C 1
ATOM 660 O O . MET A 1 87 ? 11.104 -17.147 -6.475 1.00 52.94 87 MET A O 1
ATOM 664 N N . THR A 1 88 ? 12.518 -17.270 -4.738 1.00 53.91 88 THR A N 1
ATOM 665 C CA . THR A 1 88 ? 11.839 -18.419 -4.106 1.00 53.91 88 THR A CA 1
ATOM 666 C C . THR A 1 88 ? 10.415 -18.060 -3.663 1.00 53.91 88 THR A C 1
ATOM 668 O O . THR A 1 88 ? 9.495 -18.875 -3.763 1.00 53.91 88 THR A O 1
ATOM 671 N N . LEU A 1 89 ? 10.182 -16.806 -3.259 1.00 54.47 89 LEU A N 1
ATOM 672 C CA . LEU A 1 89 ? 8.846 -16.315 -2.900 1.00 54.47 89 LEU A CA 1
ATOM 673 C C . LEU A 1 89 ? 7.930 -16.129 -4.124 1.00 54.47 89 LEU A C 1
ATOM 675 O O . LEU A 1 89 ? 6.733 -16.419 -4.039 1.00 54.47 89 LEU A O 1
ATOM 679 N N . LYS A 1 90 ? 8.475 -15.723 -5.282 1.00 53.78 90 LYS A N 1
ATOM 680 C CA . LYS A 1 90 ? 7.716 -15.623 -6.546 1.00 53.78 90 LYS A CA 1
ATOM 681 C C . LYS A 1 90 ? 7.216 -16.994 -7.035 1.00 53.78 90 LYS A C 1
ATOM 683 O O . LYS A 1 90 ? 6.102 -17.080 -7.562 1.00 53.78 90 LYS A O 1
ATOM 688 N N . GLN A 1 91 ? 7.981 -18.069 -6.807 1.00 54.41 91 GLN A N 1
ATOM 689 C CA . GLN A 1 91 ? 7.587 -19.438 -7.172 1.00 54.41 91 GLN A CA 1
ATOM 690 C C . GLN A 1 91 ? 6.356 -19.910 -6.372 1.00 54.41 91 GLN A C 1
ATOM 692 O O . GLN A 1 91 ? 5.394 -20.407 -6.958 1.00 54.41 91 GLN A O 1
ATOM 697 N N . SER A 1 92 ? 6.339 -19.696 -5.051 1.00 49.41 92 SER A N 1
ATOM 698 C CA . SER A 1 92 ? 5.238 -20.138 -4.178 1.00 49.41 92 SER A CA 1
ATOM 699 C C . SER A 1 92 ? 3.945 -19.337 -4.374 1.00 49.41 92 SER A C 1
ATOM 701 O O . SER A 1 92 ? 2.856 -19.912 -4.339 1.00 49.41 92 SER A O 1
ATOM 703 N N . LEU A 1 93 ? 4.033 -18.029 -4.647 1.00 52.88 93 LEU A N 1
ATOM 704 C CA . LEU A 1 93 ? 2.841 -17.204 -4.887 1.00 52.88 93 LEU A CA 1
ATOM 705 C C . LEU A 1 93 ? 2.165 -17.527 -6.235 1.00 52.88 93 LEU A C 1
ATOM 707 O O . LEU A 1 93 ? 0.941 -17.442 -6.355 1.00 52.88 93 LEU A O 1
ATOM 711 N N . THR A 1 94 ? 2.942 -17.971 -7.230 1.00 51.00 94 THR A N 1
ATOM 712 C CA . THR A 1 94 ? 2.415 -18.431 -8.528 1.00 51.00 94 THR A CA 1
ATOM 713 C C . THR A 1 94 ? 1.599 -19.722 -8.381 1.00 51.00 94 THR A C 1
ATOM 715 O O . THR A 1 94 ? 0.548 -19.853 -9.004 1.00 51.00 94 THR A O 1
ATOM 718 N N . VAL A 1 95 ? 2.013 -20.647 -7.505 1.00 53.50 95 VAL A N 1
ATOM 719 C CA . VAL A 1 95 ? 1.272 -21.899 -7.243 1.00 53.50 95 VAL A CA 1
ATOM 720 C C . VAL A 1 95 ? -0.012 -21.644 -6.440 1.00 53.50 95 VAL A C 1
ATOM 722 O O . VAL A 1 95 ? -1.028 -22.286 -6.691 1.00 53.50 95 VAL A O 1
ATOM 725 N N . ALA A 1 96 ? -0.013 -20.665 -5.529 1.00 48.12 96 ALA A N 1
ATOM 726 C CA . ALA A 1 96 ? -1.190 -20.318 -4.727 1.00 48.12 96 ALA A CA 1
ATOM 727 C C . ALA A 1 96 ? -2.269 -19.535 -5.505 1.00 48.12 96 ALA A C 1
ATOM 729 O O . ALA A 1 96 ? -3.448 -19.612 -5.168 1.00 48.12 96 ALA A O 1
ATOM 730 N N . THR A 1 97 ? -1.890 -18.816 -6.567 1.00 55.09 97 THR A N 1
ATOM 731 C CA . THR A 1 97 ? -2.827 -18.021 -7.393 1.00 55.09 97 THR A CA 1
ATOM 732 C C . THR A 1 97 ? -3.502 -18.857 -8.497 1.00 55.09 97 THR A C 1
ATOM 734 O O . THR A 1 97 ? -4.434 -18.397 -9.150 1.00 55.09 97 THR A O 1
ATOM 737 N N . GLY A 1 98 ? -3.076 -20.111 -8.690 1.00 47.31 98 GLY A N 1
ATOM 738 C CA . GLY A 1 98 ? -3.639 -21.047 -9.670 1.00 47.31 98 GLY A CA 1
ATOM 739 C C . GLY A 1 98 ? -4.902 -21.799 -9.231 1.00 47.31 98 GLY A C 1
ATOM 740 O O . GLY A 1 98 ? -5.347 -22.673 -9.968 1.00 47.31 98 GLY A O 1
ATOM 741 N N . TYR A 1 99 ? -5.487 -21.507 -8.062 1.00 34.88 99 TYR A N 1
ATOM 742 C CA . TYR A 1 99 ? -6.747 -22.133 -7.646 1.00 34.88 99 TYR A CA 1
ATOM 743 C C . TYR A 1 99 ? -7.944 -21.317 -8.150 1.00 34.88 99 TYR A C 1
ATOM 745 O O . TYR A 1 99 ? -8.454 -20.426 -7.466 1.00 34.88 99 TYR A O 1
ATOM 753 N N . ARG A 1 100 ? -8.388 -21.634 -9.367 1.00 43.19 100 ARG A N 1
ATOM 754 C CA . ARG A 1 100 ? -9.751 -21.371 -9.826 1.00 43.19 100 ARG A CA 1
ATOM 755 C C . ARG A 1 100 ? -10.296 -22.580 -10.565 1.00 43.19 100 ARG A C 1
ATOM 757 O O . ARG A 1 100 ? -9.509 -23.209 -11.302 1.00 43.19 100 ARG A O 1
#

Foldseek 3Di:
DDPPPDPDDPDPPPPPPPPDDPPPDDDDDDPDDADDDAPPPRDPVSVVVCVVVVDDRDDDDPVVVDNQVVADDCDPVDPRHDNPDSVVVVVVVVVVVPDD

pLDDT: mean 71.31, std 17.17, range [34.88, 95.75]

Radius of gyration: 27.45 Å; chains: 1; bounding box: 40×61×64 Å

Secondary structure (DSSP, 8-state):
-------------------------PPPP-------BTTTB-SHHHHHHHHHTT-----PPPTTT--GGGT--S-TT-TTS----HHHHHHHHHHHTT--

Organism: NCBI:txid1448316

Sequence (100 aa):
MDLSSAPMGNSPQSALSLSATPIALEPVAVVGIALKFPGDADTPEAFWKLLLDGRCTVTDVPPDRWNVNTFYHPDPDRHDSSHQDIMTLKQSLTVATGYR